Protein AF-A0AAQ3NU82-F1 (afdb_monomer)

Organism: Vigna mungo (NCBI:txid3915)

Sequence (102 aa):
MVVYQYGSAVLFNVEDHEVKDYLQLVKRHASGLLREMRKDDYAIKEKPLLVEDMQGGPDYIVLKPLDTDGIRIIGSVLGQSIALDYFVSQVDGLVEEFAGIK

Solvent-accessible surface area (backbone atoms only — not comparable to full-atom values): 6340 Å² total; per-residue (Å²): 111,51,78,48,95,85,76,37,69,39,77,64,97,67,56,81,83,51,48,60,59,57,51,51,56,52,56,75,74,44,97,71,78,74,96,67,87,87,83,84,82,71,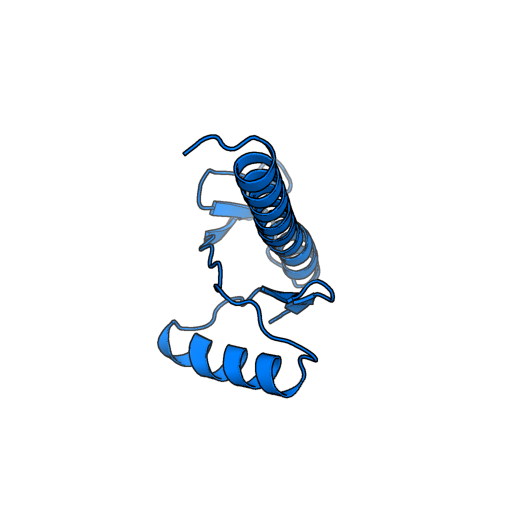48,78,42,71,36,79,85,46,91,54,69,63,49,84,54,98,56,35,38,39,24,21,72,80,47,73,65,52,52,52,53,52,41,50,52,55,36,47,51,58,48,49,56,52,50,51,53,51,50,50,52,52,48,34,65,73,68,69,63,128

Structure (mmCIF, N/CA/C/O backbone):
data_AF-A0AAQ3NU82-F1
#
_entry.id   AF-A0AAQ3NU82-F1
#
loop_
_atom_site.group_PDB
_atom_site.id
_atom_site.type_symbol
_atom_site.label_atom_id
_atom_site.label_alt_id
_atom_site.label_comp_id
_atom_site.label_asym_id
_atom_site.label_entity_id
_atom_site.label_seq_id
_atom_site.pdbx_PDB_ins_code
_atom_site.Cartn_x
_atom_site.Cartn_y
_atom_site.Cartn_z
_atom_site.occupancy
_at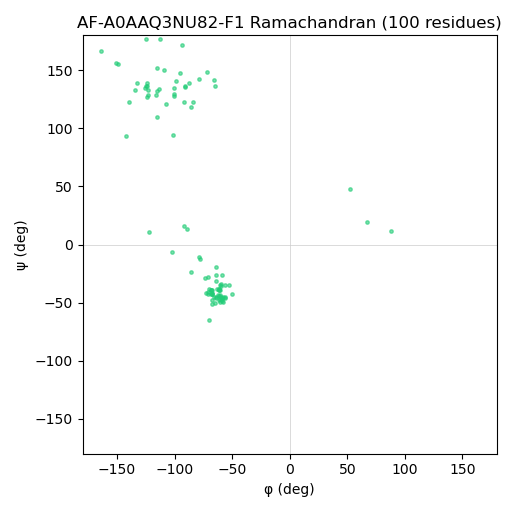om_site.B_iso_or_equiv
_atom_site.auth_seq_id
_atom_site.auth_comp_id
_atom_site.auth_asym_id
_atom_site.auth_atom_id
_atom_site.pdbx_PDB_model_num
ATOM 1 N N . MET A 1 1 ? -9.765 -1.130 -3.259 1.00 85.50 1 MET A N 1
ATOM 2 C CA . MET A 1 1 ? -8.572 -0.747 -4.047 1.00 85.50 1 MET A CA 1
ATOM 3 C C . MET A 1 1 ? -8.607 0.750 -4.301 1.00 85.50 1 MET A C 1
ATOM 5 O O . MET A 1 1 ? -9.668 1.254 -4.653 1.00 85.50 1 MET A O 1
ATOM 9 N N . VAL A 1 2 ? -7.476 1.436 -4.152 1.00 87.56 2 VAL A N 1
ATOM 10 C CA . VAL A 1 2 ? -7.296 2.841 -4.547 1.00 87.56 2 VAL A CA 1
ATOM 11 C C . VAL A 1 2 ? -6.129 2.913 -5.530 1.00 87.56 2 VAL A C 1
ATOM 13 O O . VAL A 1 2 ? -5.095 2.300 -5.283 1.00 87.56 2 VAL A O 1
ATOM 16 N N . VAL A 1 3 ? -6.297 3.616 -6.651 1.00 87.75 3 VAL A N 1
ATOM 17 C CA . VAL A 1 3 ? -5.269 3.763 -7.698 1.00 87.75 3 VAL A CA 1
ATOM 18 C C . VAL A 1 3 ? -4.858 5.227 -7.780 1.00 87.75 3 VAL A C 1
ATOM 20 O O . VAL A 1 3 ? -5.715 6.109 -7.843 1.00 87.75 3 VAL A O 1
ATOM 23 N N . TYR A 1 4 ? -3.554 5.481 -7.798 1.00 84.75 4 TYR A N 1
ATOM 24 C CA . TYR A 1 4 ? -2.981 6.821 -7.820 1.00 84.75 4 TYR A CA 1
ATOM 25 C C . TYR A 1 4 ? -2.350 7.142 -9.177 1.00 84.75 4 TYR A C 1
ATOM 27 O O . TYR A 1 4 ? -1.838 6.266 -9.874 1.00 84.75 4 TYR A O 1
ATOM 35 N N . GLN A 1 5 ? -2.355 8.425 -9.548 1.00 81.31 5 GLN A N 1
ATOM 36 C CA . GLN A 1 5 ? -1.921 8.888 -10.876 1.00 81.31 5 GLN A CA 1
ATOM 37 C C . GLN A 1 5 ? -0.435 8.638 -11.178 1.00 81.31 5 GLN A C 1
ATOM 39 O O . GLN A 1 5 ? -0.045 8.610 -12.339 1.00 81.31 5 GLN A O 1
ATOM 44 N N . TYR A 1 6 ? 0.388 8.426 -10.153 1.00 78.75 6 TYR A N 1
ATOM 45 C CA . TYR A 1 6 ? 1.818 8.133 -10.281 1.00 78.75 6 TYR A CA 1
ATOM 46 C C . TYR A 1 6 ? 2.125 6.627 -10.416 1.00 78.75 6 TYR A C 1
ATOM 48 O O . TYR A 1 6 ? 3.273 6.218 -10.283 1.00 78.75 6 TYR A O 1
ATOM 56 N N . GLY A 1 7 ? 1.115 5.789 -10.682 1.00 80.88 7 GLY A N 1
ATOM 57 C CA . GLY A 1 7 ? 1.310 4.370 -11.005 1.00 80.88 7 GLY A CA 1
ATOM 58 C C . GLY A 1 7 ? 1.347 3.421 -9.804 1.00 80.88 7 GLY A C 1
ATOM 59 O O . GLY A 1 7 ? 1.682 2.252 -9.975 1.00 80.88 7 GLY A O 1
ATOM 60 N N . SER A 1 8 ? 0.979 3.894 -8.610 1.00 85.75 8 SER A N 1
ATOM 61 C CA . SER A 1 8 ? 0.791 3.047 -7.425 1.00 85.75 8 SER A CA 1
ATOM 62 C C . SER A 1 8 ? -0.674 2.647 -7.255 1.00 85.75 8 SER A C 1
ATOM 64 O O . SER A 1 8 ? -1.587 3.415 -7.576 1.00 85.75 8 SER A O 1
ATOM 66 N N . ALA A 1 9 ? -0.904 1.456 -6.713 1.00 89.44 9 ALA A N 1
ATOM 67 C CA . ALA A 1 9 ? -2.222 0.981 -6.325 1.00 89.44 9 ALA A CA 1
ATOM 68 C C . ALA A 1 9 ? -2.146 0.352 -4.933 1.00 89.44 9 ALA A C 1
ATOM 70 O O . ALA A 1 9 ? -1.273 -0.469 -4.669 1.00 89.44 9 ALA A O 1
ATOM 71 N N . VAL A 1 10 ? -3.089 0.716 -4.065 1.00 89.00 10 VAL A N 1
ATOM 72 C CA . VAL A 1 10 ? -3.214 0.154 -2.718 1.00 89.00 10 VAL A CA 1
ATOM 73 C C . VAL A 1 10 ? -4.434 -0.759 -2.673 1.00 89.00 10 VAL A C 1
ATOM 75 O O . VAL A 1 10 ? -5.571 -0.356 -2.961 1.00 89.00 10 VAL A O 1
ATOM 78 N N . LEU A 1 11 ? -4.183 -2.020 -2.341 1.00 89.62 11 LEU A N 1
ATOM 79 C CA . LEU A 1 11 ? -5.184 -3.066 -2.178 1.00 89.62 11 LEU A CA 1
ATOM 80 C C . LEU A 1 11 ? -5.444 -3.241 -0.680 1.00 89.62 11 LEU A C 1
ATOM 82 O O . LEU A 1 11 ? -4.510 -3.279 0.110 1.00 89.62 11 LEU A O 1
ATOM 86 N N . PHE A 1 12 ? -6.715 -3.322 -0.293 1.00 87.75 12 PHE A N 1
ATOM 87 C CA . PHE A 1 12 ? -7.126 -3.474 1.102 1.00 87.75 12 PHE A CA 1
ATOM 88 C C . PHE A 1 12 ? -7.970 -4.728 1.221 1.00 87.75 12 PHE A C 1
ATOM 90 O O . PHE A 1 12 ? -8.944 -4.846 0.479 1.00 87.75 12 PHE A O 1
ATOM 97 N N . ASN A 1 13 ? -7.622 -5.606 2.165 1.00 85.69 13 ASN A N 1
ATOM 98 C CA . ASN A 1 13 ? -8.381 -6.822 2.462 1.00 85.69 13 ASN A CA 1
ATOM 99 C C . ASN A 1 13 ? -8.656 -7.679 1.209 1.00 85.69 13 ASN A C 1
ATOM 101 O O . ASN A 1 13 ? -9.795 -8.047 0.935 1.00 85.69 13 ASN A O 1
ATOM 105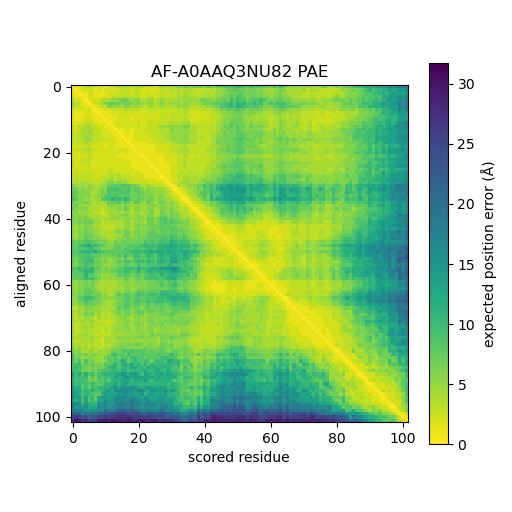 N N . VAL A 1 14 ? -7.610 -7.915 0.419 1.00 88.44 14 VAL A N 1
ATOM 106 C CA . VAL A 1 14 ? -7.640 -8.738 -0.796 1.00 88.44 14 VAL A CA 1
ATOM 107 C C . VAL A 1 14 ? -6.783 -9.966 -0.534 1.00 88.44 14 VAL A C 1
ATOM 109 O O . VAL A 1 14 ? -5.675 -9.821 -0.017 1.00 88.44 14 VAL A O 1
ATOM 112 N N . GLU A 1 15 ? -7.269 -11.155 -0.885 1.00 89.25 15 GLU A N 1
ATOM 113 C CA . GLU A 1 15 ? -6.455 -12.361 -0.757 1.00 89.25 15 GLU A CA 1
ATOM 114 C C . GLU A 1 15 ? -5.345 -12.397 -1.816 1.00 89.25 15 GLU A C 1
ATOM 116 O O . GLU A 1 15 ? -5.525 -11.937 -2.946 1.00 89.25 15 GLU A O 1
ATOM 121 N N . ASP A 1 16 ? -4.200 -13.004 -1.487 1.00 87.06 16 ASP A N 1
ATOM 122 C CA . ASP A 1 16 ? -3.022 -13.042 -2.370 1.00 87.06 16 ASP A CA 1
ATOM 123 C C . ASP A 1 16 ? -3.330 -13.571 -3.778 1.00 87.06 16 ASP A C 1
ATOM 125 O O . ASP A 1 16 ? -2.757 -13.111 -4.769 1.00 87.06 16 ASP A O 1
ATOM 129 N N . HIS A 1 17 ? -4.257 -14.526 -3.885 1.00 91.25 17 HIS A N 1
ATOM 130 C CA . HIS A 1 17 ? -4.637 -15.117 -5.163 1.00 91.25 17 HIS A CA 1
ATOM 131 C C . HIS A 1 17 ? -5.440 -14.148 -6.053 1.00 91.25 17 HIS A C 1
ATOM 133 O O . HIS A 1 17 ? -5.336 -14.220 -7.278 1.00 91.25 17 HIS A O 1
ATOM 139 N N . GLU A 1 18 ? -6.176 -13.207 -5.457 1.00 92.31 18 GLU A N 1
ATOM 140 C CA . GLU A 1 18 ? -7.002 -12.214 -6.154 1.00 92.31 18 GLU A CA 1
ATOM 141 C C . GLU A 1 18 ? -6.198 -10.974 -6.574 1.00 92.31 18 GLU A C 1
ATOM 143 O O . GLU A 1 18 ? -6.563 -10.279 -7.528 1.00 92.31 18 GLU A O 1
ATOM 148 N N . VAL A 1 19 ? -5.073 -10.689 -5.901 1.00 90.69 19 VAL A N 1
ATOM 149 C CA . VAL A 1 19 ? -4.203 -9.528 -6.180 1.00 90.69 19 VAL A CA 1
ATOM 150 C C . VAL A 1 19 ? -3.862 -9.431 -7.668 1.00 90.69 19 VAL A C 1
ATOM 152 O O . VAL A 1 19 ? -3.906 -8.348 -8.259 1.00 90.69 19 VAL A O 1
ATOM 155 N N . LYS A 1 20 ? -3.556 -10.568 -8.302 1.00 90.38 20 LYS A N 1
ATOM 156 C CA . LYS A 1 20 ? -3.183 -10.618 -9.718 1.00 90.38 20 LYS A CA 1
ATOM 157 C C . LYS A 1 20 ? -4.299 -10.102 -10.626 1.00 90.38 20 LYS A C 1
ATOM 159 O O . LYS A 1 20 ? -3.999 -9.387 -11.584 1.00 90.38 20 LYS A O 1
ATOM 164 N N . ASP A 1 21 ? -5.552 -10.415 -10.323 1.00 93.06 21 ASP A N 1
ATOM 165 C CA . ASP A 1 21 ? -6.699 -10.032 -11.147 1.00 93.06 21 ASP A CA 1
ATOM 166 C C . ASP A 1 21 ? -6.989 -8.533 -11.035 1.00 93.06 21 ASP A C 1
ATOM 168 O O . ASP A 1 21 ? -7.171 -7.856 -12.055 1.00 93.06 21 ASP A O 1
ATOM 172 N N . TYR A 1 22 ? -6.908 -7.977 -9.822 1.00 92.69 22 TYR A N 1
ATOM 173 C CA . TYR A 1 22 ? -7.013 -6.531 -9.612 1.00 92.69 22 TYR A CA 1
ATOM 174 C C . TYR A 1 22 ? -5.890 -5.768 -10.319 1.00 92.69 22 TYR A C 1
ATOM 176 O O . TYR A 1 22 ? -6.147 -4.771 -10.997 1.00 92.69 22 TYR A O 1
ATOM 184 N N . LEU A 1 23 ? -4.649 -6.255 -10.239 1.00 89.44 23 LEU A N 1
ATOM 185 C CA . LEU A 1 23 ? -3.534 -5.636 -10.953 1.00 89.44 23 LEU A CA 1
ATOM 186 C C . LEU A 1 23 ? -3.723 -5.704 -12.472 1.00 89.44 23 LEU A C 1
ATOM 188 O O . LEU A 1 23 ? -3.416 -4.734 -13.162 1.00 89.44 23 LEU A O 1
ATOM 192 N N . GLN A 1 24 ? -4.252 -6.804 -13.015 1.00 90.38 24 GLN A N 1
ATOM 193 C CA . GLN A 1 24 ? -4.568 -6.892 -14.444 1.00 90.38 24 GLN A CA 1
ATOM 194 C C . GLN A 1 24 ? -5.615 -5.860 -14.866 1.00 90.38 24 GLN A C 1
ATOM 196 O O . GLN A 1 24 ? -5.475 -5.265 -15.934 1.00 90.38 24 GLN A O 1
ATOM 201 N N . LEU A 1 25 ? -6.625 -5.603 -14.032 1.00 91.25 25 LEU A N 1
ATOM 202 C CA . LEU A 1 25 ? -7.608 -4.553 -14.291 1.00 91.25 25 LEU A CA 1
ATOM 203 C C . LEU A 1 25 ? -6.937 -3.176 -14.377 1.00 91.25 25 LEU A C 1
ATOM 205 O O . LEU A 1 25 ? -7.139 -2.467 -15.360 1.00 91.25 25 LEU A O 1
ATOM 209 N N . VAL A 1 26 ? -6.087 -2.826 -13.406 1.00 89.38 26 VAL A N 1
ATOM 210 C CA . VAL A 1 26 ? -5.359 -1.544 -13.407 1.00 89.38 26 VAL A CA 1
ATOM 211 C C . VAL A 1 26 ? -4.480 -1.412 -14.652 1.00 89.38 26 VAL A C 1
ATOM 213 O O . VAL A 1 26 ? -4.520 -0.386 -15.329 1.00 89.38 26 VAL A O 1
ATOM 216 N N . LYS A 1 27 ? -3.743 -2.470 -15.015 1.00 88.31 27 LYS A N 1
ATOM 217 C CA . LYS A 1 27 ? -2.854 -2.477 -16.188 1.00 88.31 27 LYS A CA 1
ATOM 218 C C . LYS A 1 27 ? -3.585 -2.216 -17.503 1.00 88.31 27 LYS A C 1
ATOM 220 O O . LYS A 1 27 ? -3.027 -1.545 -18.362 1.00 88.31 27 LYS A O 1
ATOM 225 N N . ARG A 1 28 ? -4.822 -2.701 -17.666 1.00 89.31 28 ARG A N 1
ATOM 226 C CA . ARG A 1 28 ? -5.628 -2.440 -18.877 1.00 89.31 28 ARG A CA 1
ATOM 227 C C . ARG A 1 28 ? -5.966 -0.961 -19.064 1.00 89.31 28 ARG A C 1
ATOM 229 O O . ARG A 1 28 ? -6.203 -0.544 -20.192 1.00 89.31 28 ARG A O 1
ATOM 236 N N . HIS A 1 29 ? -6.019 -0.195 -17.977 1.00 87.69 29 HIS A N 1
ATOM 237 C CA . HIS A 1 29 ? -6.357 1.229 -17.993 1.00 87.69 29 HIS A CA 1
ATOM 238 C C . HIS A 1 29 ? -5.134 2.144 -17.849 1.00 87.69 29 HIS A C 1
ATOM 240 O O . HIS A 1 29 ? -5.265 3.360 -17.976 1.00 87.69 29 HIS A O 1
ATOM 246 N N . ALA A 1 30 ? -3.954 1.581 -17.593 1.00 87.00 30 ALA A N 1
ATOM 247 C CA . ALA A 1 30 ? -2.716 2.333 -17.485 1.00 87.00 30 ALA A CA 1
ATOM 248 C C . ALA A 1 30 ? -2.159 2.681 -18.875 1.00 87.00 30 ALA A C 1
ATOM 250 O O . ALA A 1 30 ? -2.205 1.876 -19.804 1.00 87.00 30 ALA A O 1
ATOM 251 N N . SER A 1 31 ? -1.583 3.875 -19.010 1.00 85.25 31 SER A N 1
ATOM 252 C CA . SER A 1 31 ? -0.901 4.324 -20.234 1.00 85.25 31 SER A CA 1
ATOM 253 C C . SER A 1 31 ? 0.515 3.756 -20.386 1.00 85.25 31 SER A C 1
ATOM 255 O O . SER A 1 31 ? 1.121 3.882 -21.447 1.00 85.25 31 SER A O 1
ATOM 257 N N . GLY A 1 32 ? 1.048 3.133 -19.334 1.00 81.56 32 GLY A N 1
ATOM 258 C CA . GLY A 1 32 ? 2.390 2.572 -19.293 1.00 81.56 32 GLY A CA 1
ATOM 259 C C . GLY A 1 32 ? 2.562 1.604 -18.127 1.00 81.56 32 GLY A C 1
ATOM 260 O O . GLY A 1 32 ? 1.731 1.532 -17.221 1.00 81.56 32 GLY A O 1
ATOM 261 N N . LEU A 1 33 ? 3.651 0.842 -18.168 1.00 76.94 33 LEU A N 1
ATOM 262 C CA . LEU A 1 33 ? 4.012 -0.145 -17.156 1.00 76.94 33 LEU A CA 1
ATOM 263 C C . LEU A 1 33 ? 5.407 0.168 -16.632 1.00 76.94 33 LEU A C 1
ATOM 265 O O . LEU A 1 33 ? 6.322 0.439 -17.411 1.00 76.94 33 LEU A O 1
ATOM 269 N N . LEU A 1 34 ? 5.573 0.082 -15.315 1.00 72.88 34 LEU A N 1
ATOM 270 C CA . LEU A 1 34 ? 6.898 0.079 -14.712 1.00 72.88 34 LEU A CA 1
ATOM 271 C C . LEU A 1 34 ? 7.640 -1.194 -15.136 1.00 72.88 34 LEU A C 1
ATOM 273 O O . LEU A 1 34 ? 7.041 -2.269 -15.220 1.00 72.88 34 LEU A O 1
ATOM 277 N N . ARG A 1 35 ? 8.946 -1.067 -15.399 1.00 71.88 35 ARG A N 1
ATOM 278 C CA . ARG A 1 35 ? 9.820 -2.210 -15.721 1.00 71.88 35 ARG A CA 1
ATOM 279 C C . ARG A 1 35 ? 9.880 -3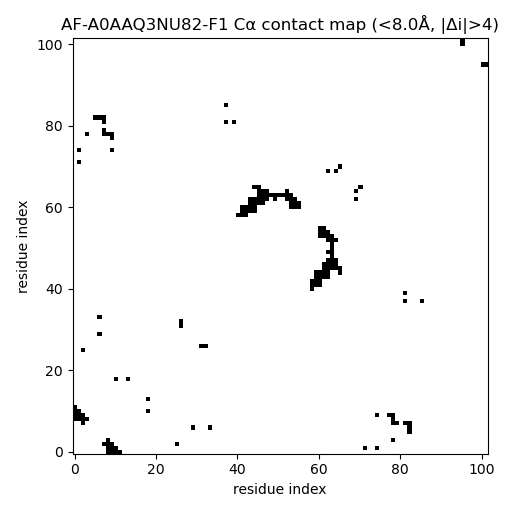.216 -14.574 1.00 71.88 35 ARG A C 1
ATOM 281 O O . ARG A 1 35 ? 9.862 -4.416 -14.819 1.00 71.88 35 ARG A O 1
ATOM 288 N N . GLU A 1 36 ? 9.893 -2.708 -13.347 1.00 75.75 36 GLU A N 1
ATOM 289 C CA . GLU A 1 36 ? 9.877 -3.495 -12.121 1.00 75.75 36 GLU A CA 1
ATOM 290 C C . GLU A 1 36 ? 8.724 -3.035 -11.235 1.00 75.75 36 GLU A C 1
ATOM 292 O O . GLU A 1 36 ? 8.485 -1.840 -11.058 1.00 75.75 36 GLU A O 1
ATOM 297 N N . MET A 1 37 ? 7.985 -4.000 -10.697 1.00 75.75 37 MET A N 1
ATOM 298 C CA . MET A 1 37 ? 6.903 -3.746 -9.756 1.00 75.75 37 MET A CA 1
ATOM 299 C C . MET A 1 37 ? 7.467 -3.805 -8.340 1.00 75.75 37 MET A C 1
ATOM 301 O O . MET A 1 37 ? 8.000 -4.838 -7.942 1.00 75.75 37 MET A O 1
ATOM 305 N N . ARG A 1 38 ? 7.316 -2.719 -7.575 1.00 77.88 38 ARG A N 1
ATOM 306 C CA . ARG A 1 38 ? 7.559 -2.729 -6.128 1.00 77.88 38 ARG A CA 1
ATOM 307 C C . ARG A 1 38 ? 6.270 -3.067 -5.393 1.00 77.88 38 ARG A C 1
ATOM 309 O O . ARG A 1 38 ? 5.211 -2.545 -5.741 1.00 77.88 38 ARG A O 1
ATOM 316 N N . LYS A 1 39 ? 6.377 -3.944 -4.399 1.00 81.31 39 LYS A N 1
ATOM 317 C CA . LYS A 1 39 ? 5.295 -4.314 -3.487 1.00 81.31 39 LYS A CA 1
ATOM 318 C C . LYS A 1 39 ? 5.778 -4.062 -2.068 1.00 81.31 39 LYS A C 1
ATOM 320 O O . LYS A 1 39 ? 6.921 -4.388 -1.765 1.00 81.31 39 LYS A O 1
ATOM 325 N N . ASP A 1 40 ? 4.896 -3.516 -1.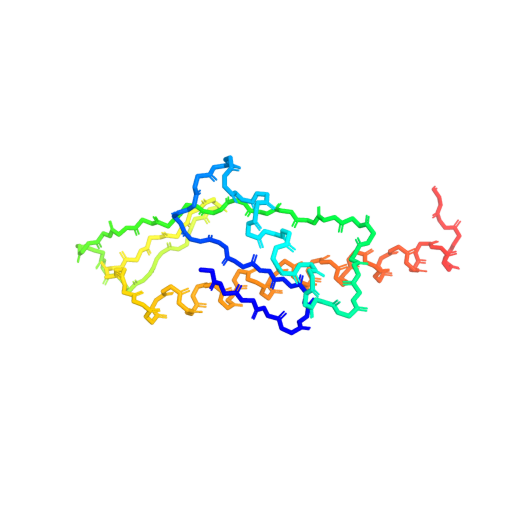248 1.00 81.94 40 ASP A N 1
ATOM 326 C CA . ASP A 1 40 ? 5.107 -3.395 0.185 1.00 81.94 40 ASP A CA 1
ATOM 327 C C . ASP A 1 40 ? 3.853 -3.875 0.917 1.00 81.94 40 ASP A C 1
ATOM 329 O O . ASP A 1 40 ? 2.733 -3.616 0.460 1.00 81.94 40 ASP A O 1
ATOM 333 N N . ASP A 1 41 ? 4.044 -4.614 2.005 1.00 82.50 41 ASP A N 1
ATOM 334 C CA . ASP A 1 41 ? 2.978 -5.295 2.736 1.00 82.50 41 ASP A CA 1
ATOM 335 C C . ASP A 1 41 ? 2.856 -4.692 4.140 1.00 82.50 41 ASP A C 1
ATOM 337 O O . ASP A 1 41 ? 3.700 -4.904 5.005 1.00 82.50 41 ASP A O 1
ATOM 341 N N . TYR A 1 42 ? 1.764 -3.958 4.374 1.00 83.62 42 TYR A N 1
ATOM 342 C CA . TYR A 1 42 ? 1.477 -3.303 5.652 1.00 83.62 42 TYR A CA 1
ATOM 343 C C . TYR A 1 42 ? 0.213 -3.861 6.301 1.00 83.62 42 TYR A C 1
ATOM 345 O O . TYR A 1 42 ? -0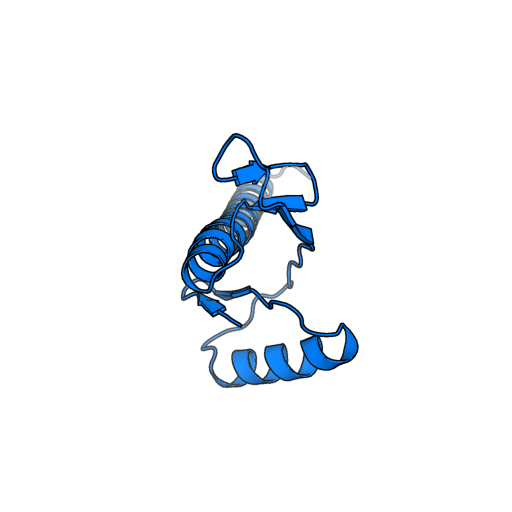.865 -3.870 5.702 1.00 83.62 42 TYR A O 1
ATOM 353 N N . ALA A 1 43 ? 0.311 -4.257 7.571 1.00 86.25 43 ALA A N 1
ATOM 354 C CA . ALA A 1 43 ? -0.849 -4.688 8.344 1.00 86.25 43 ALA A CA 1
ATOM 355 C C . ALA A 1 43 ? -1.585 -3.487 8.961 1.00 86.25 43 ALA A C 1
ATOM 357 O O . ALA A 1 43 ? -1.018 -2.746 9.761 1.00 86.25 43 ALA A O 1
ATOM 358 N N . ILE A 1 44 ? -2.876 -3.321 8.671 1.00 86.81 44 ILE A N 1
ATOM 359 C CA . ILE A 1 44 ? -3.717 -2.311 9.333 1.00 86.81 44 ILE A CA 1
ATOM 360 C C . ILE A 1 44 ? -4.551 -2.993 10.418 1.00 86.81 44 ILE A C 1
ATOM 362 O O . ILE A 1 44 ? -5.212 -3.998 10.161 1.00 86.81 44 ILE A O 1
ATOM 366 N N . LYS A 1 45 ? -4.507 -2.460 11.641 1.00 88.06 45 LYS A N 1
ATOM 367 C CA . LYS A 1 45 ? -5.202 -3.012 12.811 1.00 88.06 45 LYS A CA 1
ATOM 368 C C . LYS A 1 45 ? -6.098 -1.955 13.437 1.00 88.06 45 LYS A C 1
ATOM 370 O O . LYS A 1 45 ? -5.669 -0.825 13.641 1.00 88.06 45 LYS A O 1
ATOM 375 N N . GLU A 1 46 ? -7.311 -2.333 13.809 1.00 90.56 46 GLU A N 1
ATOM 376 C CA . GLU A 1 46 ? -8.193 -1.469 14.592 1.00 90.56 46 GLU A CA 1
ATOM 377 C C . GLU A 1 46 ? -8.001 -1.722 16.095 1.00 90.56 46 GLU A C 1
ATOM 379 O O . GLU A 1 46 ? -7.905 -2.866 16.548 1.00 90.56 46 GLU A O 1
ATOM 384 N N . LYS A 1 47 ? -7.940 -0.647 16.885 1.00 92.62 47 LYS A N 1
ATOM 385 C CA . LYS A 1 47 ? -7.882 -0.680 18.346 1.00 92.62 47 LYS A CA 1
ATOM 386 C C . LYS A 1 47 ? -8.707 0.483 18.918 1.00 92.62 47 LYS A C 1
ATOM 388 O O . LYS A 1 47 ? -8.152 1.548 19.181 1.00 92.62 47 LYS A O 1
ATOM 393 N N . PRO A 1 48 ? -9.995 0.269 19.239 1.00 90.88 48 PRO A N 1
ATOM 394 C CA . PRO A 1 48 ? -10.895 1.339 19.695 1.00 90.88 48 PRO A CA 1
ATOM 395 C C . PRO A 1 48 ? -10.434 2.068 20.967 1.00 90.88 48 PRO A C 1
ATOM 397 O O . PRO A 1 48 ? -10.768 3.229 21.195 1.00 90.88 48 PRO A O 1
ATOM 400 N N . LEU A 1 49 ? -9.644 1.383 21.800 1.00 93.38 49 LEU A N 1
ATOM 401 C CA . LEU A 1 49 ? -9.088 1.903 23.051 1.00 93.38 49 LEU A CA 1
ATOM 402 C C . LEU A 1 49 ? -7.697 2.543 22.876 1.00 93.38 49 LEU A C 1
ATOM 404 O O . LEU A 1 49 ? -6.964 2.689 23.855 1.00 93.38 49 LEU A O 1
ATOM 408 N N . LEU A 1 50 ? -7.285 2.868 21.646 1.00 91.75 50 LEU A N 1
ATOM 409 C CA . LEU A 1 50 ? -6.045 3.599 21.400 1.00 91.75 50 LEU A CA 1
ATOM 410 C C . LEU A 1 50 ? -6.148 5.017 21.992 1.00 91.75 50 LEU A C 1
ATOM 412 O O . LEU A 1 50 ? -7.187 5.681 21.898 1.00 91.75 50 LEU A O 1
ATOM 416 N N . VAL A 1 51 ? -5.073 5.445 22.660 1.00 89.56 51 VAL A N 1
ATOM 417 C CA . VAL A 1 51 ? -5.002 6.762 23.313 1.00 89.56 51 VAL A CA 1
ATOM 418 C C . VAL A 1 51 ? -5.006 7.870 22.260 1.00 89.56 51 VAL A C 1
ATOM 420 O O . VAL A 1 51 ? -5.799 8.802 22.363 1.00 89.56 51 VAL A O 1
ATOM 423 N N . GLU A 1 52 ? -4.175 7.720 21.230 1.00 88.62 52 GLU A N 1
ATOM 424 C CA . GLU A 1 52 ? -4.108 8.594 20.055 1.00 88.62 52 GLU A CA 1
ATOM 425 C C . GLU A 1 52 ? -4.991 8.058 18.914 1.00 88.62 52 GLU A C 1
ATOM 427 O O . GLU A 1 52 ? -5.519 6.947 18.997 1.00 88.62 52 GLU A O 1
ATOM 432 N N . ASP A 1 53 ? -5.162 8.835 17.842 1.00 82.31 53 ASP A N 1
ATOM 433 C CA . ASP A 1 53 ? -5.978 8.421 16.690 1.00 82.31 53 ASP A CA 1
ATOM 434 C C . ASP A 1 53 ? -5.289 7.348 15.830 1.00 82.31 53 ASP A C 1
ATOM 436 O O . ASP A 1 53 ? -5.960 6.501 15.232 1.00 82.31 53 ASP A O 1
ATOM 440 N N . MET A 1 54 ? -3.951 7.342 15.801 1.00 85.19 54 MET A N 1
ATOM 441 C CA . MET A 1 54 ? -3.151 6.362 15.068 1.00 85.19 54 MET A CA 1
ATOM 442 C C . MET A 1 54 ? -1.806 6.084 15.747 1.00 85.19 54 MET A C 1
ATOM 444 O O . MET A 1 54 ? -1.268 6.936 16.446 1.00 85.19 54 MET A O 1
ATOM 448 N N . GLN A 1 55 ? -1.236 4.907 15.495 1.00 85.88 55 GLN A N 1
ATOM 449 C CA . GLN A 1 55 ? 0.120 4.541 15.900 1.00 85.88 55 GLN A CA 1
ATOM 450 C C . GLN A 1 55 ? 0.809 3.758 14.776 1.00 85.88 55 GLN A C 1
ATOM 452 O O . GLN A 1 55 ? 0.318 2.709 14.355 1.00 85.88 55 GLN A O 1
ATOM 457 N N . GLY A 1 56 ? 1.959 4.253 14.313 1.00 83.69 56 GLY A N 1
ATOM 458 C CA . GLY A 1 56 ? 2.797 3.572 13.324 1.00 83.69 56 GLY A CA 1
ATOM 459 C C . GLY A 1 56 ? 3.795 2.605 13.965 1.00 83.69 56 GLY A C 1
ATOM 460 O O . GLY A 1 56 ? 4.401 2.915 14.992 1.00 83.69 56 GLY A O 1
ATOM 461 N N . GLY A 1 57 ? 3.966 1.437 13.353 1.00 83.56 57 GLY A N 1
ATOM 462 C CA . GLY A 1 57 ? 5.057 0.495 13.591 1.00 83.56 57 GLY A CA 1
ATOM 463 C C . GLY A 1 57 ? 5.794 0.174 12.283 1.00 83.56 57 GLY A C 1
ATOM 464 O O . GLY A 1 57 ? 5.378 0.653 11.229 1.00 83.56 57 GLY A O 1
ATOM 465 N N . PRO A 1 58 ? 6.870 -0.634 12.329 1.00 79.88 58 PRO A N 1
ATOM 466 C CA . PRO A 1 58 ? 7.667 -0.963 11.143 1.00 79.88 58 PRO A CA 1
ATOM 467 C C . PRO A 1 58 ? 6.836 -1.577 10.007 1.00 79.88 58 PRO A C 1
ATOM 469 O O . PRO A 1 58 ? 6.905 -1.093 8.885 1.00 79.88 58 PRO A O 1
ATOM 472 N N . ASP A 1 59 ? 5.972 -2.545 10.344 1.00 83.44 59 ASP A N 1
ATOM 473 C CA . ASP A 1 59 ? 5.194 -3.335 9.370 1.00 83.44 59 ASP A CA 1
ATOM 474 C C . ASP A 1 59 ? 3.673 -3.222 9.594 1.00 83.44 59 ASP A C 1
ATOM 476 O O . ASP A 1 59 ? 2.873 -4.012 9.080 1.00 83.44 59 ASP A O 1
ATOM 480 N N . TYR A 1 60 ? 3.235 -2.292 10.450 1.00 86.38 60 TYR A N 1
ATOM 481 C CA . TYR A 1 60 ? 1.819 -2.147 10.776 1.00 86.38 60 TYR A CA 1
ATOM 482 C C . TYR A 1 60 ? 1.415 -0.723 11.145 1.00 86.38 60 TYR A C 1
ATOM 484 O O . TYR A 1 60 ? 2.204 0.064 11.660 1.00 86.38 60 TYR A O 1
ATOM 492 N N . ILE A 1 61 ? 0.131 -0.427 10.961 1.00 87.50 61 ILE A N 1
ATOM 493 C CA . ILE A 1 61 ? -0.516 0.802 11.417 1.00 87.50 61 ILE A CA 1
ATOM 494 C C . ILE A 1 61 ? -1.701 0.402 12.293 1.00 87.50 61 ILE A C 1
ATOM 496 O O . ILE A 1 61 ? -2.543 -0.400 11.886 1.00 87.50 61 ILE A O 1
ATOM 500 N N . VAL A 1 62 ? -1.764 0.940 13.509 1.00 89.19 62 VAL A N 1
ATOM 501 C CA . VAL A 1 62 ? -2.925 0.792 14.392 1.00 89.19 62 VAL A CA 1
ATOM 502 C C . VAL A 1 62 ? -3.755 2.059 14.308 1.00 89.19 62 VAL A C 1
ATOM 504 O O . VAL A 1 62 ? -3.218 3.149 14.480 1.00 89.19 62 VAL A O 1
ATOM 507 N N . LEU A 1 63 ? -5.055 1.917 14.086 1.00 88.62 63 LEU A N 1
ATOM 508 C CA . LEU A 1 63 ? -6.011 3.018 14.102 1.00 88.62 63 LEU A CA 1
ATOM 509 C C . LEU A 1 63 ? -6.998 2.854 15.237 1.00 88.62 63 LEU A C 1
ATOM 511 O O . LEU A 1 63 ? -7.319 1.731 15.629 1.00 88.62 63 LEU A O 1
ATOM 515 N N . LYS A 1 64 ? -7.515 3.976 15.727 1.00 87.88 64 LYS A N 1
ATOM 516 C CA . LYS A 1 64 ? -8.572 3.963 16.727 1.00 87.88 64 LYS A CA 1
ATOM 517 C C . LYS A 1 64 ? -9.901 3.472 16.125 1.00 87.88 64 LYS A C 1
ATOM 519 O O . LYS A 1 64 ? -10.309 2.375 16.504 1.00 87.88 64 LYS A O 1
ATOM 524 N N . PRO A 1 65 ? -10.530 4.185 15.171 1.00 88.12 65 PRO A N 1
ATOM 525 C CA . PRO A 1 65 ? -11.499 3.599 14.250 1.00 88.12 65 PRO A CA 1
ATOM 526 C C . PRO A 1 65 ? -10.857 3.282 12.890 1.00 88.12 65 PRO A C 1
ATOM 528 O O . PRO A 1 65 ? -10.066 4.072 12.369 1.00 88.12 65 PRO A O 1
ATOM 531 N N . LEU A 1 66 ? -11.226 2.151 12.283 1.00 85.88 66 LEU A N 1
ATOM 532 C CA . LEU A 1 66 ? -10.926 1.875 10.874 1.00 85.88 66 LEU A CA 1
ATO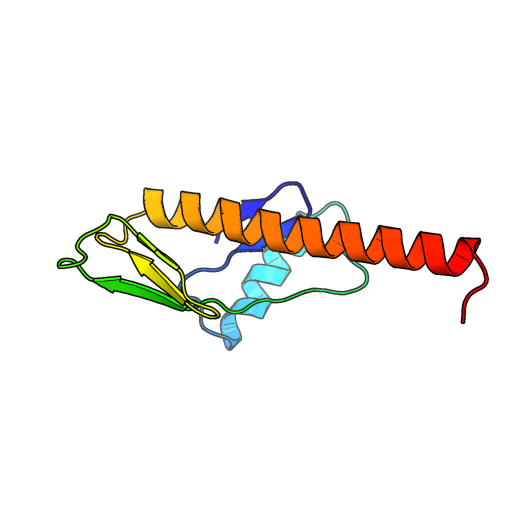M 533 C C . LEU A 1 66 ? -12.175 2.129 10.023 1.00 85.88 66 LEU A C 1
ATOM 535 O O . LEU A 1 66 ? -13.017 1.250 9.853 1.00 85.88 66 LEU A O 1
ATOM 539 N N . ASP A 1 67 ? -12.280 3.337 9.472 1.00 87.19 67 ASP A N 1
ATOM 540 C CA . ASP A 1 67 ? -13.343 3.721 8.543 1.00 87.19 67 ASP A CA 1
ATOM 541 C C . ASP A 1 67 ? -12.813 3.979 7.120 1.00 87.19 67 ASP A C 1
ATOM 543 O O . ASP A 1 67 ? -11.614 3.901 6.830 1.00 87.19 67 ASP A O 1
ATOM 547 N N . THR A 1 68 ? -13.730 4.262 6.195 1.00 84.62 68 THR A N 1
ATOM 548 C CA . THR A 1 68 ? -13.409 4.517 4.784 1.00 84.62 68 THR A CA 1
ATOM 549 C C . THR A 1 68 ? -12.472 5.713 4.603 1.00 84.62 68 THR A C 1
ATOM 551 O O . THR A 1 68 ? -11.624 5.700 3.705 1.00 84.62 68 THR A O 1
ATOM 554 N N . ASP A 1 69 ? -12.598 6.738 5.447 1.00 84.38 69 ASP A N 1
ATOM 555 C CA . ASP A 1 69 ? -11.746 7.922 5.380 1.00 84.38 69 ASP A CA 1
ATOM 556 C C . ASP A 1 69 ? -10.324 7.594 5.844 1.00 84.38 69 ASP A C 1
ATOM 558 O O . ASP A 1 69 ? -9.362 7.954 5.159 1.00 84.38 69 ASP A O 1
ATOM 562 N N . GLY A 1 70 ? -10.182 6.818 6.921 1.00 81.75 70 GLY A N 1
ATOM 563 C CA . GLY A 1 70 ? -8.913 6.275 7.397 1.00 81.75 70 GLY A CA 1
ATOM 564 C C . GLY A 1 70 ? -8.222 5.409 6.343 1.00 81.75 70 GLY A C 1
ATOM 565 O O . GLY A 1 70 ? -7.045 5.625 6.048 1.00 81.75 70 GLY A O 1
ATOM 566 N N . ILE A 1 71 ? -8.962 4.505 5.689 1.00 83.38 71 ILE A N 1
ATOM 567 C CA . ILE A 1 71 ? -8.457 3.695 4.565 1.00 83.38 71 ILE A CA 1
ATOM 568 C C . ILE A 1 71 ? -7.919 4.595 3.447 1.00 83.38 71 ILE A C 1
ATOM 570 O O . ILE A 1 71 ? -6.827 4.360 2.924 1.00 83.38 71 ILE A O 1
ATOM 574 N N . ARG A 1 72 ? -8.653 5.653 3.083 1.00 82.69 72 ARG A N 1
ATOM 575 C CA . ARG A 1 72 ? -8.243 6.575 2.017 1.00 82.69 72 ARG A CA 1
ATOM 576 C C . ARG A 1 72 ? -7.000 7.380 2.393 1.00 82.69 72 ARG A C 1
ATOM 578 O O . ARG A 1 72 ? -6.122 7.560 1.546 1.00 82.69 72 ARG A O 1
ATOM 585 N N . ILE A 1 73 ? -6.920 7.874 3.628 1.00 83.38 73 ILE A N 1
ATOM 586 C CA . ILE A 1 73 ? -5.777 8.659 4.115 1.00 83.38 73 ILE A CA 1
ATOM 587 C C . ILE A 1 73 ? -4.524 7.784 4.147 1.00 83.38 73 ILE A C 1
ATOM 589 O O . ILE A 1 73 ? -3.514 8.144 3.544 1.00 83.38 73 ILE A O 1
ATOM 593 N N . ILE A 1 74 ? -4.608 6.603 4.758 1.00 83.94 74 ILE A N 1
ATOM 594 C CA . ILE A 1 74 ? -3.477 5.672 4.872 1.00 83.94 74 ILE A CA 1
ATOM 595 C C . ILE A 1 74 ? -3.036 5.182 3.503 1.00 83.94 74 ILE A C 1
ATOM 597 O O . ILE A 1 74 ? -1.847 5.219 3.199 1.00 83.94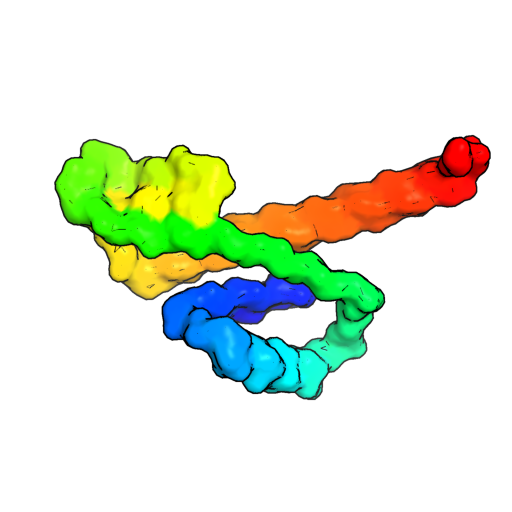 74 ILE A O 1
ATOM 601 N N . GLY A 1 75 ? -3.984 4.800 2.643 1.00 85.25 75 GLY A N 1
ATOM 602 C CA . GLY A 1 75 ? -3.672 4.433 1.265 1.00 85.25 75 GLY A CA 1
ATOM 603 C C . GLY A 1 75 ? -2.937 5.545 0.524 1.00 85.25 75 GLY A C 1
ATOM 604 O O . GLY A 1 75 ? -2.045 5.263 -0.270 1.00 85.25 75 GLY A O 1
ATOM 605 N N . SER A 1 76 ? -3.261 6.810 0.812 1.00 83.44 76 SER A N 1
ATOM 606 C CA . SER A 1 76 ? -2.618 7.946 0.148 1.00 83.44 76 SER A CA 1
ATOM 607 C C . SER A 1 76 ? -1.179 8.120 0.602 1.00 83.44 76 SER A C 1
ATOM 609 O O . SER A 1 76 ? -0.320 8.354 -0.242 1.00 83.44 76 SER A O 1
ATOM 611 N N . VAL A 1 77 ? -0.907 7.948 1.896 1.00 82.38 77 VAL A N 1
ATOM 612 C CA . VAL A 1 77 ? 0.456 7.997 2.439 1.00 82.38 77 VAL A CA 1
ATOM 613 C C . VAL A 1 77 ? 1.285 6.813 1.934 1.00 82.38 77 VAL A C 1
ATOM 615 O O . VAL A 1 77 ? 2.342 7.030 1.353 1.00 82.38 77 VAL A O 1
ATOM 618 N N . LEU A 1 78 ? 0.787 5.577 2.066 1.00 83.88 78 LEU A N 1
ATOM 619 C CA . LEU A 1 78 ? 1.503 4.372 1.622 1.00 83.88 78 LEU A CA 1
ATOM 620 C C . LEU A 1 78 ? 1.773 4.386 0.114 1.00 83.88 78 LEU A C 1
ATOM 622 O O . LEU A 1 78 ? 2.887 4.105 -0.327 1.00 83.88 78 LEU A O 1
ATOM 626 N N . GLY A 1 79 ? 0.769 4.765 -0.682 1.00 82.62 79 GLY A N 1
ATOM 627 C CA . GLY A 1 79 ? 0.926 4.907 -2.123 1.00 82.62 79 GLY A CA 1
ATOM 628 C C . GLY A 1 79 ? 2.034 5.902 -2.476 1.00 82.62 79 GLY A C 1
ATOM 629 O O . GLY A 1 79 ? 2.871 5.597 -3.328 1.00 82.62 79 GLY A O 1
ATOM 630 N N . GLN A 1 80 ? 2.062 7.059 -1.802 1.00 82.38 80 GLN A N 1
ATOM 631 C CA . GLN A 1 80 ? 3.048 8.114 -2.046 1.00 82.38 80 GLN A CA 1
ATOM 632 C C . GLN A 1 80 ? 4.459 7.696 -1.630 1.00 82.38 80 GLN A C 1
ATOM 634 O O . GLN A 1 80 ? 5.388 7.956 -2.391 1.00 82.38 80 GLN A O 1
ATOM 639 N N . SER A 1 81 ? 4.624 7.030 -0.483 1.00 78.56 81 SER A N 1
ATOM 640 C CA . SER A 1 81 ? 5.932 6.551 -0.018 1.00 78.56 81 SER A CA 1
ATOM 641 C C . SER A 1 81 ? 6.571 5.592 -1.023 1.00 78.56 81 SER A C 1
ATOM 643 O O . SER A 1 81 ? 7.697 5.821 -1.455 1.00 78.56 81 SER A O 1
ATOM 645 N N . ILE A 1 82 ? 5.817 4.597 -1.508 1.00 76.19 82 ILE A N 1
ATOM 646 C CA . ILE A 1 82 ? 6.318 3.635 -2.506 1.00 76.19 82 ILE A CA 1
ATOM 647 C C . ILE A 1 82 ? 6.723 4.342 -3.808 1.00 76.19 82 ILE A C 1
ATOM 649 O O . ILE A 1 82 ? 7.724 3.992 -4.438 1.00 76.19 82 ILE A O 1
ATOM 653 N N . ALA A 1 83 ? 5.947 5.344 -4.230 1.00 73.94 83 ALA A N 1
ATOM 654 C CA . ALA A 1 83 ? 6.263 6.115 -5.424 1.00 73.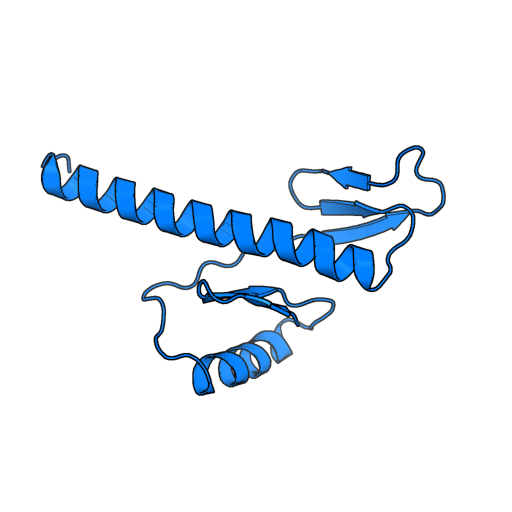94 83 ALA A CA 1
ATOM 655 C C . ALA A 1 83 ? 7.529 6.959 -5.245 1.00 73.94 83 ALA A C 1
ATOM 657 O O . ALA A 1 83 ? 8.363 7.000 -6.148 1.00 73.94 83 ALA A O 1
ATOM 658 N N . LEU A 1 84 ? 7.691 7.599 -4.085 1.00 75.38 84 LEU A N 1
ATOM 659 C CA . LEU A 1 84 ? 8.880 8.379 -3.764 1.00 75.38 84 LEU A CA 1
ATOM 660 C C . LEU A 1 84 ? 10.129 7.492 -3.761 1.00 75.38 84 LEU A C 1
ATOM 662 O O . LEU A 1 84 ? 11.097 7.827 -4.438 1.00 75.38 84 LEU A O 1
ATOM 666 N N . ASP A 1 85 ? 10.076 6.332 -3.105 1.00 74.31 85 ASP A N 1
ATOM 667 C CA . ASP A 1 85 ? 11.189 5.377 -3.062 1.00 74.31 85 ASP A CA 1
ATOM 668 C C . ASP A 1 85 ? 11.572 4.868 -4.457 1.00 74.31 85 ASP A C 1
ATOM 670 O O . ASP A 1 85 ? 12.748 4.633 -4.756 1.00 74.31 85 ASP A O 1
ATOM 674 N N . TYR A 1 86 ? 10.582 4.700 -5.337 1.00 70.94 86 TYR A N 1
ATOM 675 C CA . TYR A 1 86 ? 10.822 4.360 -6.735 1.00 70.94 86 TYR A CA 1
ATOM 676 C C . TYR A 1 86 ? 11.547 5.486 -7.486 1.00 70.94 86 TYR A C 1
ATOM 678 O O . TYR A 1 86 ? 12.501 5.217 -8.218 1.00 70.94 86 TYR A O 1
ATOM 686 N N . PHE A 1 87 ? 11.131 6.743 -7.309 1.00 69.81 87 PHE A N 1
ATOM 687 C CA . PHE A 1 87 ? 11.793 7.877 -7.956 1.00 69.81 87 PHE A CA 1
ATOM 688 C C . PHE A 1 87 ? 13.197 8.136 -7.402 1.00 69.81 87 PHE A C 1
ATOM 690 O O . PHE A 1 87 ? 14.098 8.391 -8.196 1.00 69.81 87 PHE A O 1
ATOM 697 N N . VAL A 1 88 ? 13.410 8.007 -6.089 1.00 73.06 88 VAL A N 1
ATOM 698 C CA . VAL A 1 88 ? 14.741 8.121 -5.466 1.00 73.06 88 VAL A CA 1
ATOM 699 C C . VAL A 1 88 ? 15.694 7.090 -6.065 1.00 73.06 88 VAL A C 1
ATOM 701 O O . VAL A 1 88 ? 16.742 7.454 -6.579 1.00 73.06 88 VAL A O 1
ATOM 704 N N . SER A 1 89 ? 15.278 5.826 -6.137 1.00 74.31 89 SER A N 1
ATOM 705 C CA . SER A 1 89 ? 16.112 4.769 -6.713 1.00 74.31 89 SER A CA 1
ATOM 706 C C . SER A 1 89 ? 16.411 4.952 -8.204 1.00 74.31 89 SER A C 1
ATOM 708 O O . SER A 1 89 ? 17.478 4.550 -8.661 1.00 74.31 89 SER A O 1
ATOM 710 N N . GLN A 1 90 ? 15.497 5.547 -8.975 1.00 72.50 90 GLN A N 1
ATOM 711 C CA . GLN A 1 90 ? 15.791 5.912 -10.362 1.00 72.50 90 GLN A CA 1
ATOM 712 C C . GLN A 1 90 ? 16.817 7.040 -10.460 1.00 72.50 90 GLN A C 1
ATOM 714 O O . GLN A 1 90 ? 17.667 7.008 -11.348 1.00 72.50 90 GLN A O 1
ATOM 719 N N . VAL A 1 91 ? 16.728 8.034 -9.572 1.00 76.88 91 VAL A N 1
ATOM 720 C CA . VAL A 1 91 ? 17.704 9.125 -9.505 1.00 76.88 91 VAL A CA 1
ATOM 721 C C . VAL A 1 91 ? 19.072 8.575 -9.119 1.00 76.88 91 VAL A C 1
ATOM 723 O O . VAL A 1 91 ? 20.040 8.896 -9.800 1.00 76.88 91 VAL A O 1
ATOM 726 N N . ASP A 1 92 ? 19.147 7.703 -8.114 1.00 78.62 92 ASP A N 1
ATOM 727 C CA . ASP A 1 92 ? 20.399 7.059 -7.705 1.00 78.62 92 ASP A CA 1
ATOM 728 C C . ASP A 1 92 ? 21.016 6.268 -8.866 1.00 78.62 92 ASP A C 1
ATOM 730 O O . ASP A 1 92 ? 22.181 6.479 -9.192 1.00 78.62 92 ASP A O 1
ATOM 734 N N . GLY A 1 93 ? 20.222 5.459 -9.577 1.00 76.25 93 GLY A N 1
ATOM 735 C CA . GLY A 1 93 ? 20.705 4.713 -10.745 1.00 76.25 93 GLY A CA 1
ATOM 736 C C . GLY A 1 93 ? 21.205 5.613 -11.882 1.00 76.25 93 GLY A C 1
ATOM 737 O O . GLY A 1 93 ? 22.221 5.315 -12.509 1.00 76.25 93 GLY A O 1
ATOM 738 N N . LEU A 1 94 ? 20.538 6.746 -12.127 1.00 76.69 94 LEU A N 1
ATOM 739 C CA . LEU A 1 94 ? 20.994 7.735 -13.109 1.00 76.69 94 LEU A CA 1
ATOM 740 C C . LEU A 1 94 ? 22.303 8.411 -12.666 1.00 76.69 94 LEU A C 1
ATOM 742 O O . LEU A 1 94 ? 23.176 8.671 -13.495 1.00 76.69 94 LEU A O 1
ATOM 746 N N . VAL A 1 95 ? 22.443 8.708 -11.371 1.00 77.19 95 VAL A N 1
ATOM 747 C CA . VAL A 1 95 ? 23.652 9.314 -10.796 1.00 77.19 95 VAL A CA 1
ATOM 748 C C . VAL A 1 95 ? 24.824 8.338 -10.838 1.00 77.19 95 VAL A C 1
ATOM 750 O O . VAL A 1 95 ? 25.918 8.752 -11.209 1.00 77.19 95 VAL A O 1
ATOM 753 N N . GLU A 1 96 ? 24.616 7.060 -10.521 1.00 76.62 96 GLU A N 1
ATOM 754 C CA . GLU A 1 96 ? 25.633 6.007 -10.635 1.00 76.62 96 GLU A CA 1
ATOM 755 C C . GLU A 1 96 ? 26.117 5.845 -12.083 1.00 76.62 96 GLU A C 1
ATOM 757 O O . GLU A 1 96 ? 27.327 5.853 -12.336 1.00 76.62 96 GLU A O 1
ATOM 762 N N . GLU A 1 97 ? 25.185 5.789 -13.044 1.00 76.44 97 GLU A N 1
ATOM 763 C CA . GLU A 1 97 ? 25.501 5.709 -14.475 1.00 76.44 97 GLU A CA 1
ATOM 764 C C . GLU A 1 97 ? 26.303 6.932 -14.942 1.00 76.44 97 GLU A C 1
ATOM 766 O O . GLU A 1 97 ? 27.304 6.792 -15.648 1.00 76.44 97 GLU A O 1
ATOM 771 N N . PHE A 1 98 ? 25.909 8.132 -14.506 1.00 76.81 98 PHE A N 1
ATOM 772 C CA . PHE A 1 98 ? 26.602 9.370 -14.851 1.00 76.81 98 PHE A CA 1
ATOM 773 C C . PHE A 1 98 ? 27.978 9.496 -14.175 1.00 76.81 98 PHE A C 1
ATOM 775 O O . PHE A 1 98 ? 28.928 9.977 -14.792 1.00 76.81 98 PHE A O 1
ATOM 782 N N . ALA A 1 99 ? 28.104 9.069 -12.916 1.00 78.94 99 ALA A N 1
ATOM 783 C CA . ALA A 1 99 ? 29.340 9.149 -12.140 1.00 78.94 99 ALA A CA 1
ATOM 784 C C . ALA A 1 99 ? 30.358 8.051 -12.503 1.00 78.94 99 ALA A C 1
ATOM 786 O O . ALA A 1 99 ? 31.519 8.143 -12.101 1.00 78.94 99 ALA A O 1
ATOM 787 N N . GLY A 1 100 ? 29.950 7.022 -13.258 1.00 67.81 100 GLY A N 1
ATOM 788 C CA . GLY A 1 100 ? 30.812 5.906 -13.656 1.00 67.81 100 GLY A CA 1
ATOM 789 C C . GLY A 1 100 ? 31.247 5.015 -12.488 1.00 67.81 100 GLY A C 1
ATOM 790 O O . GLY A 1 100 ? 32.248 4.305 -12.602 1.00 67.81 100 GLY A O 1
ATOM 791 N N . ILE A 1 101 ? 30.528 5.071 -11.365 1.00 65.75 101 ILE A N 1
ATOM 792 C CA . ILE A 1 101 ? 30.792 4.256 -10.178 1.00 65.75 101 ILE A CA 1
ATOM 793 C C . ILE A 1 101 ? 30.066 2.923 -10.391 1.00 65.75 101 ILE A C 1
ATOM 795 O O . ILE A 1 101 ? 28.852 2.904 -10.569 1.00 65.75 101 ILE A O 1
ATOM 799 N N . LYS A 1 102 ? 30.823 1.823 -10.442 1.00 52.84 102 LYS A N 1
ATOM 800 C CA . LYS A 1 102 ? 30.330 0.451 -10.621 1.00 52.84 102 LYS A CA 1
ATOM 801 C C . LYS A 1 102 ? 30.681 -0.406 -9.418 1.00 52.84 102 LYS A C 1
ATOM 803 O O . LYS A 1 102 ? 31.807 -0.220 -8.901 1.00 52.84 102 LYS A O 1
#

InterPro domains:
  IPR003734 Domain of unknown function DUF155 [PF02582] (1-101)
  IPR051624 RMD1/Sad1-interacting [PTHR16255] (1-101)

Radius of gyration: 16.57 Å; Cα contacts (8 Å, |Δi|>4): 84; chains: 1; bounding box: 44×24×44 Å

Nearest PDB structures (foldseek):
  5a6j-assembly3_D  TM=4.094E-01  e=2.953E+00  Streptococcus pneumoniae TIGR4

Mean predicted aligned error: 7.42 Å

Foldseek 3Di:
DDADPLGFDDDDPDDPVCVVVVVVVVVVVDPDDDPDDDDAAAAEAEDLPDPDQWDDDPRYIYGNDDDPVNVVVVRVVVRVVVSVVVVVVVVVVVVCVVVVPD

pLDDT: mean 83.1, std 6.91, range [52.84, 93.38]

Secondary structure (DSSP, 8-state):
-EE-TTS-EE--S--HHHHHHHHHHHHHH-S---SS------EEEE-TT-SSSEEE-SSEEEESS--HHHHHHHHHHHHHHHHHHHHHHHHHHHHHHHHT--